Protein AF-I0GQN7-F1 (afdb_monomer)

pLDDT: mean 83.89, std 15.62, range [39.12, 98.06]

Solvent-accessible surface area (backbone atoms only — not comparable to full-atom values): 8721 Å² total; per-residue (Å²): 138,59,74,72,65,68,74,66,80,77,70,80,84,76,88,72,72,71,72,84,53,97,81,41,78,46,45,59,64,88,86,49,89,78,50,41,60,55,49,78,48,79,46,69,90,89,56,67,31,42,35,43,33,34,42,44,45,28,67,90,69,40,58,35,39,40,36,38,39,33,71,89,59,29,36,41,36,38,39,43,93,87,50,68,46,29,30,40,38,60,52,66,59,52,55,56,45,52,52,50,45,52,54,52,46,62,57,28,75,81,49,97,55,82,71,50,54,53,71,54,54,48,52,44,54,30,50,51,74,69,38,90,75,46,40,78,37,72,83,53,42,53,74,76,67,78,111

Secondary structure (DSSP, 8-state):
--HHHHHTS-------PPP--TT-TTB--TT-TTTT--EEEEE-SSS-EEEEEEEEEETTTEEEEEEEEESSSEEEEEE-SS-EEEEEE-HHHHHHHHHHHHHHH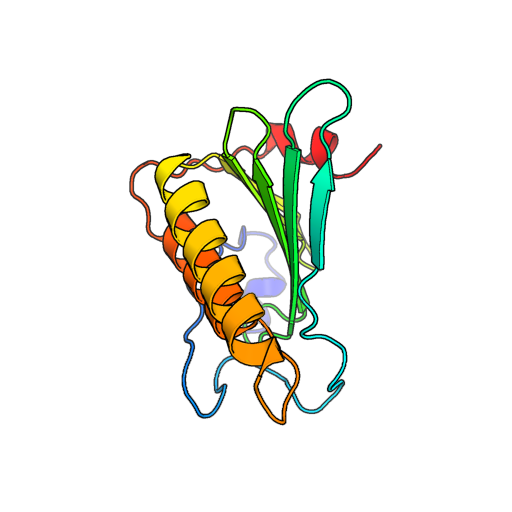HHHTTSSS----HHHHHHHHHHHHH-TT-EE-GGGHHHHTT-

Structure (mmCIF, N/CA/C/O backbone):
data_AF-I0GQN7-F1
#
_entry.id   AF-I0GQN7-F1
#
loop_
_atom_site.group_PDB
_atom_site.id
_atom_site.type_symbol
_atom_site.label_atom_id
_atom_site.label_alt_id
_atom_site.label_comp_id
_atom_site.label_asym_id
_atom_site.label_entity_id
_atom_site.label_seq_id
_atom_site.pdbx_PDB_ins_code
_atom_site.Cartn_x
_atom_site.Cartn_y
_atom_site.Cartn_z
_atom_site.occupancy
_atom_site.B_iso_or_equiv
_atom_site.auth_seq_id
_atom_site.auth_comp_id
_atom_site.auth_asym_id
_atom_site.auth_atom_id
_atom_site.pdbx_PDB_model_num
ATOM 1 N N . MET A 1 1 ? 13.159 10.608 -17.998 1.00 51.84 1 MET A N 1
ATOM 2 C CA . MET A 1 1 ? 13.855 11.377 -16.950 1.00 51.84 1 MET A CA 1
ATOM 3 C C . MET A 1 1 ? 15.295 11.462 -17.385 1.00 51.84 1 MET A C 1
ATOM 5 O O . MET A 1 1 ? 15.905 10.419 -17.587 1.00 51.84 1 MET A O 1
ATOM 9 N N . THR A 1 2 ? 15.768 12.663 -17.674 1.00 46.19 2 THR A N 1
ATOM 10 C CA . THR A 1 2 ? 17.133 12.861 -18.175 1.00 46.19 2 THR A CA 1
ATOM 11 C C . THR A 1 2 ? 18.057 13.182 -17.007 1.00 46.19 2 THR A C 1
ATOM 13 O O . THR A 1 2 ? 17.631 13.815 -16.044 1.00 46.19 2 THR A O 1
ATOM 16 N N . ASP A 1 3 ? 19.319 12.759 -17.069 1.00 52.78 3 ASP A N 1
ATOM 17 C CA . ASP A 1 3 ? 20.287 12.993 -15.985 1.00 52.78 3 ASP A CA 1
ATOM 18 C C . ASP A 1 3 ? 20.503 14.489 -15.681 1.00 52.78 3 ASP A C 1
ATOM 20 O O . ASP A 1 3 ? 20.799 14.855 -14.547 1.00 52.78 3 ASP A O 1
ATOM 24 N N . LYS A 1 4 ? 20.199 15.373 -16.641 1.00 44.47 4 LYS A N 1
ATOM 25 C CA . LYS A 1 4 ? 20.192 16.834 -16.458 1.00 44.47 4 LYS A CA 1
ATOM 26 C C . LYS A 1 4 ? 19.166 17.346 -15.443 1.00 44.47 4 LYS A C 1
ATOM 28 O O . LYS A 1 4 ? 19.406 18.365 -14.806 1.00 44.47 4 LYS A O 1
ATOM 33 N N . GLU A 1 5 ? 18.034 16.665 -15.275 1.00 48.88 5 GLU A N 1
ATOM 34 C CA . GLU A 1 5 ? 17.009 17.057 -14.292 1.00 48.88 5 GLU A CA 1
ATOM 35 C C . GLU A 1 5 ? 17.429 16.679 -12.858 1.00 48.88 5 GLU A C 1
ATOM 37 O O . GLU A 1 5 ? 16.918 17.250 -11.897 1.00 48.88 5 GLU A O 1
ATOM 42 N N . ARG A 1 6 ? 18.393 15.753 -12.708 1.00 52.97 6 ARG A N 1
ATOM 43 C CA . ARG A 1 6 ? 18.952 15.309 -11.419 1.00 52.97 6 ARG A CA 1
ATOM 44 C C . ARG A 1 6 ? 20.040 16.249 -10.886 1.00 52.97 6 ARG A C 1
ATOM 46 O O . ARG A 1 6 ? 20.152 16.403 -9.676 1.00 52.97 6 ARG A O 1
ATOM 53 N N . GLU A 1 7 ? 20.815 16.890 -11.764 1.00 47.41 7 GLU A N 1
ATOM 54 C CA . GLU A 1 7 ? 21.956 17.744 -11.379 1.00 47.41 7 GLU A CA 1
ATOM 55 C C . GLU A 1 7 ? 21.563 19.148 -10.887 1.00 47.41 7 GLU A C 1
ATOM 57 O O . GLU A 1 7 ? 22.337 19.789 -10.182 1.00 47.41 7 GLU A O 1
ATOM 62 N N . LEU A 1 8 ? 20.360 19.636 -11.211 1.00 44.16 8 LEU A N 1
ATOM 63 C CA . LEU A 1 8 ? 19.967 21.022 -10.922 1.00 44.16 8 LEU A CA 1
ATOM 64 C C . LEU A 1 8 ? 19.328 21.253 -9.544 1.00 44.16 8 LEU A C 1
ATOM 66 O O . LEU A 1 8 ? 19.007 22.392 -9.237 1.00 44.16 8 LEU A O 1
ATOM 70 N N . GLY A 1 9 ? 19.130 20.234 -8.699 1.00 44.03 9 GLY A N 1
ATOM 71 C CA . GLY A 1 9 ? 18.643 20.422 -7.318 1.00 44.03 9 GLY A CA 1
ATOM 72 C C . GLY A 1 9 ? 17.252 21.072 -7.170 1.00 44.03 9 GLY A C 1
ATOM 73 O O . GLY A 1 9 ? 16.878 21.457 -6.068 1.00 44.03 9 GLY A O 1
ATOM 74 N N . VAL A 1 10 ? 16.486 21.200 -8.260 1.00 47.00 10 VAL A N 1
ATOM 75 C CA . VAL A 1 10 ? 15.198 21.928 -8.317 1.00 47.00 10 VAL A CA 1
ATOM 76 C C . VAL A 1 10 ? 13.980 20.991 -8.299 1.00 47.00 10 VAL A C 1
ATOM 78 O O . VAL A 1 10 ? 12.847 21.450 -8.191 1.00 47.00 10 VAL A O 1
ATOM 81 N N . TYR A 1 11 ? 14.169 19.671 -8.376 1.00 49.16 11 TYR A N 1
ATOM 82 C CA . TYR A 1 11 ? 13.048 18.733 -8.445 1.00 49.16 11 TYR A CA 1
ATOM 83 C C . TYR A 1 11 ? 12.820 18.020 -7.111 1.00 49.16 11 TYR A C 1
ATOM 85 O O . TYR A 1 11 ? 13.586 17.133 -6.740 1.00 49.16 11 TYR A O 1
ATOM 93 N N . GLU A 1 12 ? 11.736 18.366 -6.413 1.00 57.78 12 GLU A N 1
ATOM 94 C CA . GLU A 1 12 ? 11.161 17.480 -5.403 1.00 57.78 12 GLU A CA 1
ATOM 95 C C . GLU A 1 12 ? 10.415 16.349 -6.128 1.00 57.78 12 GLU A C 1
ATOM 97 O O . GLU A 1 12 ? 9.414 16.614 -6.802 1.00 57.78 12 GLU A O 1
ATOM 102 N N . PRO A 1 13 ? 10.884 15.089 -6.061 1.00 67.62 13 PRO A N 1
ATOM 103 C CA . PRO A 1 13 ? 10.232 14.013 -6.785 1.00 67.62 13 PRO A CA 1
ATOM 104 C C . PRO A 1 13 ? 8.844 13.753 -6.204 1.00 67.62 13 PRO A C 1
ATOM 106 O O . PRO A 1 13 ? 8.716 13.253 -5.093 1.00 67.62 13 PRO A O 1
ATOM 109 N N . VAL A 1 14 ? 7.801 14.058 -6.973 1.00 82.31 14 VAL A N 1
ATOM 110 C CA . VAL A 1 14 ? 6.426 13.681 -6.631 1.00 82.31 14 VAL A CA 1
ATOM 111 C C . VAL A 1 14 ? 6.222 12.211 -6.992 1.00 82.31 14 VAL A C 1
ATOM 113 O O . VAL A 1 14 ? 6.471 11.790 -8.129 1.00 82.31 14 VAL A O 1
ATOM 116 N N . LEU A 1 15 ? 5.777 11.418 -6.020 1.00 90.81 15 LEU A N 1
ATOM 117 C CA . LEU A 1 15 ? 5.411 10.025 -6.248 1.00 90.81 15 LEU A CA 1
ATOM 118 C C . LEU A 1 15 ? 4.180 9.936 -7.155 1.00 90.81 15 LEU A C 1
ATOM 120 O O . LEU A 1 15 ? 3.227 10.697 -7.008 1.00 90.81 15 LEU A O 1
ATOM 124 N N . LYS A 1 16 ? 4.205 8.999 -8.104 1.00 92.88 16 LYS A N 1
ATOM 125 C CA . LYS A 1 16 ? 3.111 8.755 -9.047 1.00 92.88 16 LYS A CA 1
ATOM 126 C C . LYS A 1 16 ? 2.655 7.303 -8.952 1.00 92.88 16 LYS A C 1
ATOM 128 O O . LYS A 1 16 ? 3.470 6.445 -8.607 1.00 92.88 16 LYS A O 1
ATOM 133 N N . PRO A 1 17 ? 1.391 7.016 -9.307 1.00 95.44 17 PRO A N 1
ATOM 134 C CA . PRO A 1 17 ? 0.908 5.649 -9.408 1.00 95.44 17 PRO A CA 1
ATOM 135 C C . PRO A 1 17 ? 1.802 4.782 -10.302 1.00 95.44 17 PRO A C 1
ATOM 137 O O . PRO A 1 17 ? 2.308 5.236 -11.330 1.00 95.44 17 PRO A O 1
ATOM 140 N N . ILE A 1 18 ? 1.983 3.529 -9.902 1.00 93.75 18 ILE A N 1
ATOM 141 C CA . ILE A 1 18 ? 2.792 2.533 -10.602 1.00 93.75 18 ILE A CA 1
ATOM 142 C C . ILE A 1 18 ? 1.854 1.641 -11.415 1.00 93.75 18 ILE A C 1
ATOM 144 O O . ILE A 1 18 ? 0.886 1.106 -10.876 1.00 93.75 18 ILE A O 1
ATOM 148 N N . LEU A 1 19 ? 2.143 1.453 -12.702 1.00 92.62 19 LEU A N 1
ATOM 149 C CA . LEU A 1 19 ? 1.415 0.491 -13.527 1.00 92.62 19 LEU A CA 1
ATOM 150 C C . LEU A 1 19 ? 1.679 -0.935 -13.021 1.00 92.62 19 LEU A C 1
ATOM 152 O O . LEU A 1 19 ? 2.833 -1.338 -12.879 1.00 92.62 19 LEU A O 1
ATOM 156 N N . TYR A 1 20 ? 0.610 -1.688 -12.767 1.00 90.19 20 TYR A N 1
ATOM 157 C CA . TYR A 1 20 ? 0.679 -3.123 -12.514 1.00 90.19 20 TYR A CA 1
ATOM 158 C C . TYR A 1 20 ? 0.046 -3.861 -13.692 1.00 90.19 20 TYR A C 1
ATOM 160 O O . TYR A 1 20 ? -1.154 -3.729 -13.928 1.00 90.19 20 TYR A O 1
ATOM 168 N N . ASP A 1 21 ? 0.857 -4.606 -14.433 1.00 90.00 21 ASP A N 1
ATOM 169 C CA . ASP A 1 21 ? 0.445 -5.459 -15.546 1.00 90.00 21 ASP A CA 1
ATOM 170 C C . ASP A 1 21 ? 1.038 -6.865 -15.375 1.00 90.00 21 ASP A C 1
ATOM 172 O O . ASP A 1 21 ? 1.916 -7.087 -14.536 1.00 90.00 21 ASP A O 1
ATOM 176 N N . GLU A 1 22 ? 0.527 -7.823 -16.147 1.00 84.94 22 GLU A N 1
ATOM 177 C CA . GLU A 1 22 ? 0.939 -9.232 -16.068 1.00 84.94 22 GLU A CA 1
ATOM 178 C C . GLU A 1 22 ? 2.408 -9.452 -16.463 1.00 84.94 22 GLU A C 1
ATOM 180 O O . GLU A 1 22 ? 3.014 -10.431 -16.035 1.00 84.94 22 GLU A O 1
ATOM 185 N N . GLU A 1 23 ? 2.990 -8.533 -17.238 1.00 86.12 23 GLU A N 1
ATOM 186 C CA . GLU A 1 23 ? 4.405 -8.547 -17.631 1.00 86.12 23 GLU A CA 1
ATOM 187 C C . GLU A 1 23 ? 5.320 -7.893 -16.579 1.00 86.12 23 GLU A C 1
ATOM 189 O O . GLU A 1 23 ? 6.543 -7.855 -16.743 1.00 86.12 23 GLU A O 1
ATOM 194 N N . HIS A 1 24 ? 4.733 -7.343 -15.509 1.00 86.38 24 HIS A N 1
ATOM 195 C CA . HIS A 1 24 ? 5.388 -6.536 -14.483 1.00 86.38 24 HIS A CA 1
ATOM 196 C C . HIS A 1 24 ? 6.293 -5.451 -15.079 1.00 86.38 24 HIS A C 1
ATOM 198 O O . HIS A 1 24 ? 7.396 -5.195 -14.586 1.00 86.38 24 HIS A O 1
ATOM 204 N N . SER A 1 25 ? 5.823 -4.779 -16.134 1.00 88.56 25 SER A N 1
ATOM 205 C CA . SER A 1 25 ? 6.623 -3.891 -16.983 1.00 88.56 25 SER A CA 1
ATOM 206 C C . SER A 1 25 ? 7.274 -2.736 -16.213 1.00 88.56 25 SER A C 1
ATOM 208 O O . SER A 1 25 ? 8.363 -2.282 -16.580 1.00 88.56 25 SER A O 1
ATOM 210 N N . ALA A 1 26 ? 6.662 -2.299 -15.107 1.00 90.25 26 ALA A N 1
ATOM 211 C CA . ALA A 1 26 ? 7.159 -1.239 -14.235 1.00 90.25 26 ALA A CA 1
ATOM 212 C C . ALA A 1 26 ? 8.232 -1.692 -13.223 1.00 90.25 26 ALA A C 1
ATOM 214 O O . ALA A 1 26 ? 8.792 -0.847 -12.515 1.00 90.25 26 ALA A O 1
ATOM 215 N N . PHE A 1 27 ? 8.544 -2.988 -13.147 1.00 89.25 27 PHE A N 1
ATOM 216 C CA . PHE A 1 27 ? 9.387 -3.574 -12.105 1.00 89.25 27 PHE A CA 1
ATOM 217 C C . PHE A 1 27 ? 10.676 -4.196 -12.656 1.00 89.25 27 PHE A C 1
ATOM 219 O O . PHE A 1 27 ? 10.739 -4.689 -13.780 1.00 89.25 27 PHE A O 1
ATOM 226 N N . ASN A 1 28 ? 11.721 -4.182 -11.831 1.00 87.19 28 ASN A N 1
ATOM 227 C CA . ASN A 1 28 ? 12.981 -4.885 -12.056 1.00 87.19 28 ASN A CA 1
ATOM 228 C C . ASN A 1 28 ? 12.993 -6.156 -11.200 1.00 87.19 28 ASN A C 1
ATOM 230 O O . ASN A 1 28 ? 13.543 -6.168 -10.101 1.00 87.19 28 ASN A O 1
ATOM 234 N N . LEU A 1 29 ? 12.334 -7.213 -11.688 1.00 77.50 29 LEU A N 1
ATOM 235 C CA . LEU A 1 29 ? 12.150 -8.453 -10.921 1.00 77.50 29 LEU A CA 1
ATOM 236 C C . LEU A 1 29 ? 13.353 -9.410 -10.961 1.00 77.50 29 LEU A C 1
ATOM 238 O O . LEU A 1 29 ? 13.458 -10.305 -10.126 1.00 77.50 29 LEU A O 1
ATOM 242 N N . TRP A 1 30 ? 14.257 -9.207 -11.920 1.00 63.25 30 TRP A N 1
ATOM 243 C CA . TRP A 1 30 ? 15.327 -10.144 -12.271 1.00 63.25 30 TRP A CA 1
ATOM 244 C C . TRP A 1 30 ? 16.408 -10.315 -11.197 1.00 63.25 30 TRP A C 1
ATOM 246 O O . TRP A 1 30 ? 17.061 -11.353 -11.171 1.00 63.25 30 TRP A O 1
ATOM 256 N N . ASP A 1 31 ? 16.566 -9.348 -10.289 1.00 56.53 31 ASP A N 1
ATOM 257 C CA . ASP A 1 31 ? 17.689 -9.356 -9.347 1.00 56.53 31 ASP A CA 1
ATOM 258 C C . ASP A 1 31 ? 17.410 -10.082 -8.026 1.00 56.53 31 ASP A C 1
ATOM 260 O O . ASP A 1 31 ? 18.363 -10.436 -7.343 1.00 56.53 31 ASP A O 1
ATOM 264 N N . ASN A 1 32 ? 16.153 -10.322 -7.626 1.00 54.16 32 ASN A N 1
ATOM 265 C CA . ASN A 1 32 ? 15.851 -10.979 -6.345 1.00 54.16 32 ASN A CA 1
ATOM 266 C C . ASN A 1 32 ? 14.393 -11.459 -6.252 1.00 54.16 32 ASN A C 1
ATOM 268 O O . ASN A 1 32 ? 13.502 -10.697 -5.869 1.00 54.16 32 ASN A O 1
ATOM 272 N N . PHE A 1 33 ? 14.162 -12.754 -6.471 1.00 51.28 33 PHE A N 1
ATOM 273 C CA . PHE A 1 33 ? 12.850 -13.393 -6.285 1.00 51.28 33 PHE A CA 1
ATOM 274 C C . PHE A 1 33 ? 12.282 -13.270 -4.854 1.00 51.28 33 PHE A C 1
ATOM 276 O O . PHE A 1 33 ? 11.080 -13.419 -4.669 1.00 51.28 33 PHE A O 1
ATOM 283 N N . TYR A 1 34 ? 13.119 -12.950 -3.860 1.00 51.56 34 TYR A N 1
ATOM 284 C CA . TYR A 1 34 ? 12.751 -12.833 -2.441 1.00 51.56 34 TYR A CA 1
ATOM 285 C C . TYR A 1 34 ? 12.419 -11.399 -1.978 1.00 51.56 34 TYR A C 1
ATOM 287 O O . TYR A 1 34 ? 12.164 -11.179 -0.799 1.00 51.56 34 TYR A O 1
ATOM 295 N N . LEU A 1 35 ? 12.461 -10.390 -2.861 1.00 52.78 35 LEU A N 1
ATOM 296 C CA . LEU A 1 35 ? 12.254 -8.983 -2.466 1.00 52.78 35 LEU A CA 1
ATOM 297 C C . LEU A 1 35 ? 10.795 -8.503 -2.520 1.00 52.78 35 LEU A C 1
ATOM 299 O O . LEU A 1 35 ? 10.546 -7.346 -2.182 1.00 52.78 35 LEU A O 1
ATOM 303 N N . PHE A 1 36 ? 9.852 -9.358 -2.917 1.00 61.44 36 PHE A N 1
ATOM 304 C CA . PHE A 1 36 ? 8.425 -9.011 -3.021 1.00 61.44 36 PHE A CA 1
ATOM 305 C C . PHE A 1 36 ? 7.621 -9.367 -1.781 1.00 61.44 36 PHE A C 1
ATOM 307 O O . PHE A 1 36 ? 6.430 -9.075 -1.741 1.00 61.44 36 PHE A O 1
ATOM 314 N N . ASP A 1 37 ? 8.259 -9.985 -0.789 1.00 73.06 37 ASP A N 1
ATOM 315 C CA . ASP A 1 37 ? 7.563 -10.424 0.405 1.00 73.06 37 ASP A CA 1
ATOM 316 C C . ASP A 1 37 ? 6.983 -9.218 1.134 1.00 73.06 37 ASP A C 1
ATOM 318 O O . ASP A 1 37 ? 7.680 -8.300 1.583 1.00 73.06 37 ASP A O 1
ATOM 322 N N . SER A 1 38 ? 5.663 -9.237 1.232 1.00 88.31 38 SER A N 1
ATOM 323 C CA . SER A 1 38 ? 4.912 -8.283 2.012 1.00 88.31 38 SER A CA 1
ATOM 324 C C . SER A 1 38 ? 4.726 -8.818 3.427 1.00 88.31 38 SER A C 1
ATOM 326 O O . SER A 1 38 ? 4.279 -9.946 3.640 1.00 88.31 38 SER A O 1
ATOM 328 N N . ILE A 1 39 ? 5.046 -7.990 4.416 1.00 90.50 39 ILE A N 1
ATOM 329 C CA . ILE A 1 39 ? 4.966 -8.344 5.831 1.00 90.50 39 ILE A CA 1
ATOM 330 C C . ILE A 1 39 ? 3.758 -7.633 6.429 1.00 90.50 39 ILE A C 1
ATOM 332 O O . ILE A 1 39 ? 3.678 -6.406 6.410 1.00 90.50 39 ILE A O 1
ATOM 336 N N . LEU A 1 40 ? 2.826 -8.411 6.981 1.00 92.56 40 LEU A N 1
ATOM 337 C CA . LEU A 1 40 ? 1.717 -7.900 7.779 1.00 92.56 40 LEU A CA 1
ATOM 338 C C . LEU A 1 40 ? 1.993 -8.159 9.263 1.00 92.56 40 LEU A C 1
ATOM 340 O O . LEU A 1 40 ? 2.079 -9.309 9.687 1.00 92.56 40 LEU A O 1
ATOM 344 N N . VAL A 1 41 ? 2.089 -7.088 10.046 1.00 92.69 41 VAL A N 1
ATOM 345 C CA . VAL A 1 41 ? 2.220 -7.124 11.506 1.00 92.69 41 VAL A CA 1
ATOM 346 C C . VAL A 1 41 ? 0.936 -6.585 12.131 1.00 92.69 41 VAL A C 1
ATOM 348 O O . VAL A 1 41 ? 0.452 -5.518 11.745 1.00 92.69 41 VAL A O 1
ATOM 351 N N . ILE A 1 42 ? 0.387 -7.331 13.090 1.00 90.75 42 ILE A N 1
ATOM 352 C CA . ILE A 1 42 ? -0.809 -6.967 13.854 1.00 90.75 42 ILE A CA 1
ATOM 353 C C . ILE A 1 42 ? -0.424 -6.960 15.330 1.00 90.75 42 ILE A C 1
ATOM 355 O O . ILE A 1 42 ? -0.054 -7.997 15.880 1.00 90.75 42 ILE A O 1
ATOM 359 N N . GLU A 1 43 ? -0.507 -5.799 15.971 1.00 87.94 43 GLU A N 1
ATOM 360 C CA . GLU A 1 43 ? -0.161 -5.619 17.381 1.00 87.94 43 GLU A CA 1
ATOM 361 C C . GLU A 1 43 ? -1.372 -5.100 18.152 1.00 87.94 43 GLU A C 1
ATOM 363 O O . GLU A 1 43 ? -2.034 -4.162 17.717 1.00 87.94 43 GLU A O 1
ATOM 368 N N . GLY A 1 44 ? -1.661 -5.705 19.306 1.00 74.81 44 GLY A N 1
ATOM 369 C CA . GLY A 1 44 ? -2.864 -5.401 20.091 1.00 74.81 44 GLY A CA 1
ATOM 370 C C . GLY A 1 44 ? -2.607 -5.056 21.555 1.00 74.81 44 GLY A C 1
ATOM 371 O O . GLY A 1 44 ? -3.531 -5.176 22.348 1.00 74.81 44 GLY A O 1
ATOM 372 N 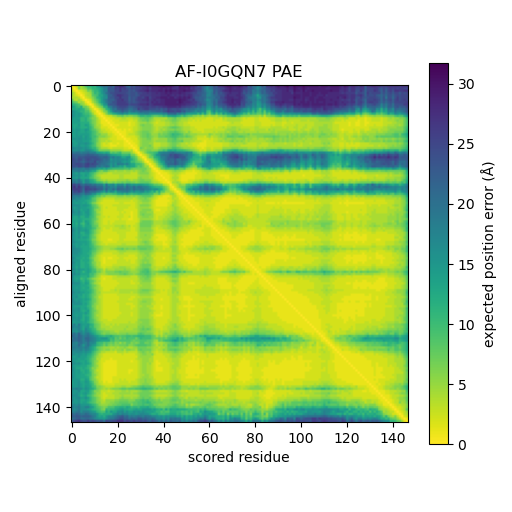N . ARG A 1 45 ? -1.371 -4.693 21.938 1.00 59.03 45 ARG A N 1
ATOM 373 C CA . ARG A 1 45 ? -1.006 -4.522 23.359 1.00 59.03 45 ARG A CA 1
ATOM 374 C C . ARG A 1 45 ? -1.778 -3.390 24.054 1.00 59.03 45 ARG A C 1
ATOM 376 O O . ARG A 1 45 ? -2.292 -3.636 25.133 1.00 59.03 45 ARG A O 1
ATOM 383 N N . ASP A 1 46 ? -1.938 -2.231 23.406 1.00 60.66 46 ASP A N 1
ATOM 384 C CA . ASP A 1 46 ? -2.661 -1.069 23.975 1.00 60.66 46 ASP A CA 1
ATOM 385 C C . ASP A 1 46 ? -3.611 -0.376 22.976 1.00 60.66 46 ASP A C 1
ATOM 387 O O . ASP A 1 46 ? -4.631 0.201 23.350 1.00 60.66 46 ASP A O 1
ATOM 391 N N . LYS A 1 47 ? -3.299 -0.451 21.679 1.00 68.31 47 LYS A N 1
ATOM 392 C CA . LYS A 1 47 ? -4.154 -0.052 20.554 1.00 68.31 47 LYS A CA 1
ATOM 393 C C . LYS A 1 47 ? -3.947 -1.052 19.428 1.00 68.31 47 LYS A C 1
ATOM 395 O O . LYS A 1 47 ? -2.829 -1.535 19.249 1.00 68.31 47 LYS A O 1
ATOM 400 N N . MET A 1 48 ? -5.002 -1.342 18.668 1.00 79.69 48 MET A N 1
ATOM 401 C CA . MET A 1 48 ? -4.878 -2.202 17.495 1.00 79.69 48 MET A CA 1
ATOM 402 C C . MET A 1 48 ? -4.108 -1.477 16.396 1.00 79.69 48 MET A C 1
ATOM 404 O O . MET A 1 48 ? -4.646 -0.590 15.733 1.00 79.69 48 MET A O 1
ATOM 408 N N . THR A 1 49 ? -2.848 -1.870 16.233 1.00 89.44 49 THR A N 1
ATOM 409 C CA . THR A 1 49 ? -1.955 -1.358 15.202 1.00 89.44 49 THR A CA 1
ATOM 410 C C . THR A 1 49 ? -1.811 -2.390 14.096 1.00 89.44 49 THR A C 1
ATOM 412 O O . THR A 1 49 ? -1.432 -3.534 14.351 1.00 89.44 49 THR A O 1
ATOM 415 N N . TYR A 1 50 ? -2.085 -1.982 12.858 1.00 93.31 50 TYR A N 1
ATOM 416 C CA . TYR A 1 50 ? -1.870 -2.810 11.671 1.00 93.31 50 TYR A CA 1
ATOM 417 C C . TYR A 1 50 ? -0.792 -2.174 10.813 1.00 93.31 50 TYR A C 1
ATOM 419 O O . TYR A 1 50 ? -0.902 -1.004 10.452 1.00 93.31 50 TYR A O 1
ATOM 427 N N . THR A 1 51 ? 0.235 -2.943 10.467 1.00 94.75 51 THR A N 1
ATOM 428 C CA . THR A 1 51 ? 1.302 -2.498 9.573 1.00 94.75 51 THR A CA 1
ATOM 429 C C . THR A 1 51 ? 1.462 -3.480 8.426 1.00 94.75 51 THR A C 1
ATOM 431 O O . THR A 1 51 ? 1.779 -4.640 8.665 1.00 94.75 51 THR A O 1
ATOM 434 N N . LEU A 1 52 ? 1.289 -3.012 7.192 1.00 95.75 52 LEU A N 1
ATOM 435 C CA . LEU A 1 52 ? 1.620 -3.763 5.982 1.00 95.75 52 LEU A CA 1
ATOM 436 C C . LEU A 1 52 ? 2.821 -3.100 5.310 1.00 95.75 52 LEU A C 1
ATOM 438 O O . LEU A 1 52 ? 2.734 -1.938 4.924 1.00 95.75 52 LEU A O 1
ATOM 442 N N . SER A 1 53 ? 3.929 -3.815 5.154 1.00 94.56 53 SER A N 1
ATOM 443 C CA . SER A 1 53 ? 5.132 -3.304 4.495 1.00 94.56 53 SER A CA 1
ATOM 444 C C . SER A 1 53 ? 5.577 -4.186 3.339 1.00 94.56 53 SER A C 1
ATOM 446 O O . SER A 1 53 ? 5.306 -5.381 3.321 1.00 94.56 53 SER A O 1
ATOM 448 N N . SER A 1 54 ? 6.249 -3.587 2.357 1.00 93.00 54 SER A N 1
ATOM 449 C CA . SER A 1 54 ? 6.800 -4.296 1.201 1.00 93.00 54 SER A CA 1
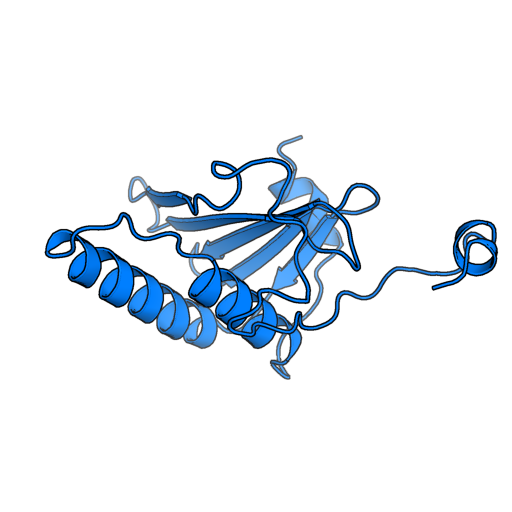ATOM 450 C C . SER A 1 54 ? 7.923 -3.498 0.548 1.00 93.00 54 SER A C 1
ATOM 452 O O . SER A 1 54 ? 7.966 -2.267 0.623 1.00 93.00 54 SER A O 1
ATOM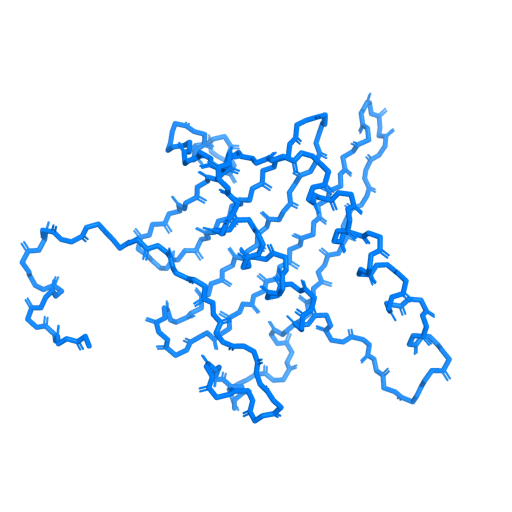 454 N N . CYS A 1 55 ? 8.801 -4.200 -0.160 1.00 91.19 55 CYS A N 1
ATOM 455 C CA . CYS A 1 55 ? 9.797 -3.614 -1.047 1.00 91.19 55 CYS A CA 1
ATOM 456 C C . CYS A 1 55 ? 9.323 -3.735 -2.506 1.00 91.19 55 CYS A C 1
ATOM 458 O O . CYS A 1 55 ? 9.029 -4.826 -2.980 1.00 91.19 55 CYS A O 1
ATOM 460 N N . LEU A 1 56 ? 9.257 -2.619 -3.232 1.00 90.62 56 LEU A N 1
ATOM 461 C CA . LEU A 1 56 ? 8.891 -2.567 -4.647 1.00 90.62 56 LEU A CA 1
ATOM 462 C C . LEU A 1 56 ? 10.124 -2.160 -5.474 1.00 90.62 56 LEU A C 1
ATOM 464 O O . LEU A 1 56 ? 10.521 -0.991 -5.431 1.00 90.62 56 LEU A O 1
ATOM 468 N N . PRO A 1 57 ? 10.767 -3.074 -6.222 1.00 88.56 57 PRO A N 1
ATOM 469 C CA . PRO A 1 57 ? 11.877 -2.738 -7.109 1.00 88.56 57 PRO A CA 1
ATOM 470 C C . PRO A 1 57 ? 11.331 -2.156 -8.417 1.00 88.56 57 PRO A C 1
ATOM 472 O O . PRO A 1 57 ? 11.125 -2.858 -9.402 1.00 88.56 57 PRO A O 1
ATOM 475 N N . THR A 1 58 ? 11.050 -0.858 -8.422 1.00 88.00 58 THR A N 1
ATOM 476 C CA . THR A 1 58 ? 10.485 -0.160 -9.583 1.00 88.00 58 THR A CA 1
ATOM 477 C C . THR A 1 58 ? 11.576 0.316 -10.541 1.00 88.00 58 THR A C 1
ATOM 479 O O . THR A 1 58 ? 12.670 0.696 -10.121 1.00 88.00 58 THR A O 1
ATOM 482 N N . LYS A 1 59 ? 11.265 0.380 -11.838 1.00 88.25 59 LYS A N 1
ATOM 483 C CA . LYS A 1 59 ? 12.142 1.001 -12.845 1.00 88.25 59 LYS A CA 1
ATOM 484 C C . LYS A 1 59 ? 12.238 2.515 -12.672 1.00 88.25 59 LYS A C 1
ATOM 486 O O . LYS A 1 59 ? 13.307 3.089 -12.849 1.00 88.25 59 LYS A O 1
ATOM 491 N N . ALA A 1 60 ? 11.122 3.158 -12.327 1.00 85.88 60 ALA A N 1
ATOM 492 C CA . ALA A 1 60 ? 11.026 4.614 -12.260 1.00 85.88 60 ALA A CA 1
ATOM 493 C C . ALA A 1 60 ? 11.735 5.213 -11.035 1.00 85.88 60 ALA A C 1
ATOM 495 O O . ALA A 1 60 ? 12.345 6.275 -11.143 1.00 85.88 60 ALA A O 1
ATOM 496 N N . TYR A 1 61 ? 11.663 4.537 -9.885 1.00 84.25 61 TYR A N 1
ATOM 497 C CA . TYR A 1 61 ? 12.136 5.072 -8.604 1.00 84.25 61 TYR A CA 1
ATOM 498 C C . TYR A 1 61 ? 13.243 4.233 -7.955 1.00 84.25 61 TYR A C 1
ATOM 500 O O . TYR A 1 61 ? 13.711 4.567 -6.866 1.00 84.25 61 TYR A O 1
ATOM 508 N N . GLY A 1 62 ? 13.658 3.135 -8.591 1.00 86.62 62 GLY A N 1
ATOM 509 C CA . GLY A 1 62 ? 14.468 2.112 -7.939 1.00 86.62 62 GLY A CA 1
ATOM 510 C C . GLY A 1 62 ? 13.663 1.383 -6.860 1.00 86.62 62 GLY A C 1
ATOM 511 O O . GLY A 1 62 ? 12.454 1.170 -6.992 1.00 86.62 62 GLY A O 1
ATOM 512 N N . LYS A 1 63 ? 14.333 0.996 -5.772 1.00 87.62 63 LYS A N 1
ATOM 513 C CA . LYS A 1 63 ? 13.705 0.315 -4.634 1.00 87.62 63 LYS A CA 1
ATOM 514 C C . LYS A 1 63 ? 12.874 1.293 -3.795 1.00 87.62 63 LYS A C 1
ATOM 516 O O . LYS A 1 63 ? 13.424 2.185 -3.152 1.00 87.62 63 LYS A O 1
ATOM 521 N N . LEU A 1 64 ? 11.561 1.072 -3.758 1.00 90.81 64 LEU A N 1
ATOM 522 C CA . LEU A 1 64 ? 10.626 1.747 -2.860 1.00 90.81 64 LEU A CA 1
ATOM 523 C C . LEU A 1 64 ? 10.299 0.835 -1.682 1.00 90.81 64 LEU A C 1
ATOM 525 O O . LEU A 1 64 ? 9.762 -0.250 -1.881 1.00 90.81 64 LEU A O 1
ATOM 529 N N . ASN A 1 65 ? 10.572 1.268 -0.455 1.00 92.50 65 ASN A N 1
ATOM 530 C CA . ASN A 1 65 ? 10.054 0.568 0.720 1.00 92.50 65 ASN A CA 1
ATOM 531 C C . ASN A 1 65 ? 8.760 1.259 1.139 1.00 92.50 65 ASN A C 1
ATOM 533 O O . ASN A 1 65 ? 8.790 2.407 1.585 1.00 92.50 65 ASN A O 1
ATOM 537 N N . VAL A 1 66 ? 7.639 0.575 0.948 1.00 94.94 66 VAL A N 1
ATOM 538 C CA . VAL A 1 66 ? 6.305 1.087 1.255 1.00 94.94 66 VAL A CA 1
ATOM 539 C C . VAL A 1 66 ? 5.841 0.472 2.566 1.00 94.94 66 VAL A C 1
ATOM 541 O O . VAL A 1 66 ? 6.034 -0.721 2.799 1.00 94.94 66 VAL A O 1
ATOM 544 N N . LYS A 1 67 ? 5.234 1.286 3.425 1.00 95.81 67 LYS A N 1
ATOM 545 C CA . LYS A 1 67 ? 4.661 0.871 4.702 1.00 95.81 67 LYS A CA 1
ATOM 546 C C . LYS A 1 67 ? 3.323 1.569 4.899 1.00 95.81 67 LYS A C 1
ATOM 548 O O . LYS A 1 67 ? 3.272 2.790 4.980 1.00 95.81 67 LYS A O 1
ATOM 553 N N . PHE A 1 68 ? 2.257 0.796 5.010 1.00 96.94 68 PHE A N 1
ATOM 554 C CA . PHE A 1 68 ? 0.937 1.264 5.411 1.00 96.94 68 PHE A CA 1
ATOM 555 C C . PHE A 1 68 ? 0.752 0.995 6.894 1.00 96.94 68 PHE A C 1
ATOM 557 O O . PHE A 1 68 ? 1.086 -0.091 7.367 1.00 96.94 68 PHE A O 1
ATOM 564 N N . MET A 1 69 ? 0.208 1.962 7.618 1.00 95.31 69 MET A N 1
ATOM 565 C CA . MET A 1 69 ? -0.007 1.882 9.055 1.00 95.31 69 MET A CA 1
ATOM 566 C C . MET A 1 69 ? -1.418 2.324 9.413 1.00 95.31 69 MET A C 1
ATOM 568 O O . MET A 1 69 ? -1.903 3.316 8.877 1.00 95.31 69 MET A O 1
ATOM 572 N N . TYR A 1 70 ? -2.037 1.617 10.351 1.00 94.19 70 TYR A N 1
ATOM 573 C CA . TYR A 1 70 ? -3.278 2.018 10.999 1.00 94.19 70 TYR A CA 1
ATOM 574 C C . TYR A 1 70 ? -3.095 1.985 12.513 1.00 94.19 70 TYR A C 1
ATOM 576 O O . TYR A 1 70 ? -2.760 0.932 13.048 1.00 94.19 70 TYR A O 1
ATOM 584 N N . THR A 1 71 ? -3.321 3.111 13.190 1.00 89.50 71 THR A N 1
ATOM 585 C CA . THR A 1 71 ? -3.212 3.262 14.661 1.00 89.50 71 THR A CA 1
ATOM 586 C C . THR A 1 71 ? -4.452 3.931 15.279 1.00 89.50 71 THR A C 1
ATOM 588 O O . THR A 1 71 ? -4.438 4.357 16.436 1.00 89.50 71 THR A O 1
ATOM 591 N N . GLY A 1 72 ? -5.528 4.031 14.494 1.00 89.00 72 GLY A N 1
ATOM 592 C CA . GLY A 1 72 ? -6.669 4.933 14.689 1.00 89.00 72 GLY A CA 1
ATOM 593 C C . GLY A 1 72 ? -6.829 5.836 13.465 1.00 89.00 72 GLY A C 1
ATOM 594 O O . GLY A 1 72 ? -7.913 5.890 12.880 1.00 89.00 72 GLY A O 1
ATOM 595 N N . ASP A 1 73 ? -5.704 6.394 13.021 1.00 91.31 73 ASP A N 1
ATOM 596 C CA . ASP A 1 73 ? -5.521 7.093 11.747 1.00 91.31 73 ASP A CA 1
ATOM 597 C C . ASP A 1 73 ? -4.739 6.209 10.763 1.00 91.31 73 ASP A C 1
ATOM 599 O O . ASP A 1 73 ? -4.107 5.228 11.177 1.00 91.31 73 ASP A O 1
ATOM 603 N N . ALA A 1 74 ? -4.802 6.524 9.464 1.00 95.69 74 ALA A N 1
ATOM 604 C CA . ALA A 1 74 ? -4.150 5.748 8.411 1.00 95.69 74 ALA A CA 1
ATOM 605 C C . ALA A 1 74 ? -3.027 6.538 7.728 1.00 95.69 74 ALA A C 1
ATOM 607 O O . ALA A 1 74 ? -3.226 7.661 7.262 1.00 95.69 74 ALA A O 1
ATOM 608 N N . TYR A 1 75 ? -1.852 5.911 7.641 1.00 96.38 75 TYR A N 1
ATOM 609 C CA . TYR A 1 75 ? -0.651 6.510 7.068 1.00 96.38 75 TYR A CA 1
ATOM 610 C C . TYR A 1 75 ? 0.019 5.601 6.047 1.00 96.38 75 TYR A C 1
ATOM 612 O O . TYR A 1 75 ? 0.046 4.380 6.206 1.00 96.38 75 TYR A O 1
ATOM 620 N N . MET A 1 76 ? 0.594 6.195 5.003 1.00 97.31 76 MET A N 1
ATOM 621 C CA . MET A 1 76 ? 1.480 5.527 4.053 1.00 97.31 76 MET A CA 1
ATOM 622 C C . MET A 1 76 ? 2.842 6.207 4.092 1.00 97.31 76 MET A C 1
ATOM 624 O O . MET A 1 76 ? 2.970 7.378 3.751 1.00 97.31 76 MET A O 1
ATOM 628 N N . GLN A 1 77 ? 3.870 5.456 4.456 1.00 95.62 77 GLN A N 1
ATOM 629 C CA . GLN A 1 77 ? 5.259 5.873 4.369 1.00 95.62 77 GLN A CA 1
ATOM 630 C C . GLN A 1 77 ? 5.911 5.228 3.146 1.00 95.62 77 GLN A C 1
ATOM 632 O O . GLN A 1 77 ? 5.774 4.025 2.918 1.00 95.62 77 GLN A O 1
ATOM 637 N N . VAL A 1 78 ? 6.659 6.016 2.379 1.00 94.69 78 VAL A N 1
ATOM 638 C CA . VAL A 1 78 ? 7.409 5.546 1.211 1.00 94.69 78 VAL A CA 1
ATOM 639 C C . VAL A 1 78 ? 8.848 6.015 1.335 1.00 94.69 78 VAL A C 1
ATOM 641 O O . VAL A 1 78 ? 9.140 7.203 1.220 1.00 94.69 78 VAL A O 1
ATOM 644 N N . LYS A 1 79 ? 9.766 5.080 1.573 1.00 91.75 79 LYS A N 1
ATOM 645 C CA . LYS A 1 79 ? 11.201 5.358 1.648 1.00 91.75 79 LYS A CA 1
ATOM 646 C C . LYS A 1 79 ? 11.856 5.069 0.305 1.00 91.75 79 LYS A C 1
ATOM 648 O O . LYS A 1 79 ? 11.910 3.917 -0.132 1.00 91.75 79 LYS A O 1
ATOM 653 N N . THR A 1 80 ? 12.361 6.131 -0.312 1.00 88.38 80 THR A N 1
ATOM 654 C CA . THR A 1 80 ? 13.218 6.102 -1.504 1.00 88.38 80 THR A CA 1
ATOM 655 C C . THR A 1 80 ? 14.687 6.257 -1.084 1.00 88.38 80 THR A C 1
ATOM 657 O O . THR A 1 80 ? 14.949 6.590 0.076 1.00 88.38 80 THR A O 1
ATOM 660 N N . PRO A 1 81 ? 15.662 6.070 -1.990 1.00 81.00 81 PRO A N 1
ATOM 661 C CA . PRO A 1 81 ? 17.062 6.363 -1.677 1.00 81.00 81 PRO A CA 1
ATOM 662 C C . PRO A 1 81 ? 17.347 7.847 -1.361 1.00 81.00 81 PRO A C 1
ATOM 664 O O . PRO A 1 81 ? 18.379 8.150 -0.773 1.00 81.00 81 PRO A O 1
ATOM 667 N N . TRP A 1 82 ? 16.446 8.764 -1.729 1.00 80.44 82 TRP A N 1
ATOM 668 C CA . TRP A 1 82 ? 16.658 10.220 -1.665 1.00 80.44 82 TRP A CA 1
ATOM 669 C C . TRP A 1 82 ? 15.831 10.907 -0.571 1.00 80.44 82 TRP A C 1
ATOM 671 O O . TRP A 1 82 ? 16.263 11.896 0.011 1.00 80.44 82 TRP A O 1
ATOM 681 N N . ARG A 1 83 ? 14.620 10.405 -0.311 1.00 85.19 83 ARG A N 1
ATOM 682 C CA . ARG A 1 83 ? 13.622 11.019 0.581 1.00 85.19 83 ARG A CA 1
ATOM 683 C C . ARG A 1 83 ? 12.658 9.976 1.141 1.00 85.19 83 ARG A C 1
ATOM 685 O O . ARG A 1 83 ? 12.402 8.944 0.513 1.00 85.19 83 ARG A O 1
ATOM 692 N N . ILE A 1 84 ? 12.092 10.280 2.306 1.00 90.19 84 ILE A N 1
ATOM 693 C CA . ILE A 1 84 ? 10.935 9.580 2.863 1.00 90.19 84 ILE A CA 1
ATOM 694 C C . ILE A 1 84 ? 9.707 10.465 2.661 1.00 90.19 84 ILE A C 1
ATOM 696 O O . ILE A 1 84 ? 9.715 11.632 3.040 1.00 90.19 84 ILE A O 1
ATOM 700 N N . PHE A 1 85 ? 8.663 9.889 2.084 1.00 92.88 85 PHE A N 1
ATOM 701 C CA . PHE A 1 85 ? 7.344 10.499 1.981 1.00 92.88 85 PHE A CA 1
ATOM 702 C C . PHE A 1 85 ? 6.446 9.902 3.050 1.00 92.88 85 PHE A C 1
ATOM 704 O O . PHE A 1 85 ? 6.534 8.702 3.324 1.00 92.88 85 PHE A O 1
ATOM 711 N N . VAL A 1 86 ? 5.583 10.723 3.634 1.00 95.25 86 VAL A N 1
ATOM 712 C CA . VAL A 1 86 ? 4.541 10.274 4.556 1.00 95.25 86 VAL A CA 1
ATOM 713 C C . VAL A 1 86 ? 3.235 10.891 4.103 1.00 95.25 86 VAL A C 1
ATOM 715 O O . VAL A 1 86 ? 3.167 12.097 3.905 1.00 95.25 86 VAL A O 1
ATOM 718 N N . TYR A 1 87 ? 2.212 10.068 3.947 1.00 96.38 87 TYR A N 1
ATOM 719 C CA . TYR A 1 87 ? 0.871 10.490 3.581 1.00 96.38 87 TYR A CA 1
ATOM 720 C C . TYR A 1 87 ? -0.093 10.082 4.675 1.00 96.38 87 TYR A C 1
ATOM 722 O O . TYR A 1 87 ? -0.066 8.934 5.112 1.00 96.38 87 TYR A O 1
ATOM 730 N N . GLU A 1 88 ? -0.947 11.003 5.088 1.00 96.81 88 GLU A N 1
ATOM 731 C CA . GLU A 1 88 ? -2.165 10.703 5.829 1.00 96.81 88 GLU A CA 1
ATOM 732 C C . GLU A 1 88 ? -3.302 10.547 4.820 1.00 96.81 88 GLU A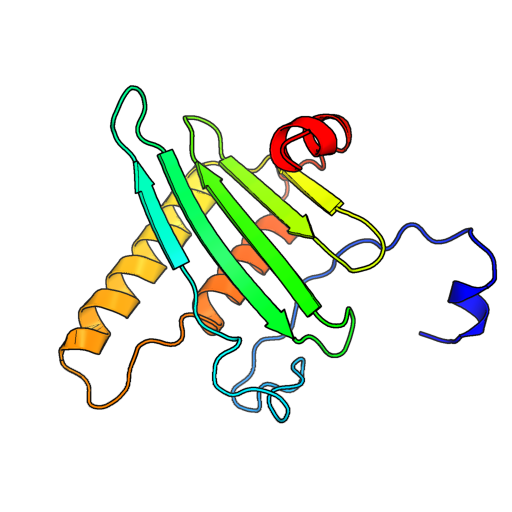 C 1
ATOM 734 O O . GLU A 1 88 ? -3.405 11.328 3.871 1.00 96.81 88 GLU A O 1
ATOM 739 N N . PHE A 1 89 ? -4.123 9.515 4.988 1.00 97.38 89 PHE A N 1
ATOM 740 C CA . PHE A 1 89 ? -5.197 9.214 4.049 1.00 97.38 89 PHE A CA 1
ATOM 741 C C . PHE A 1 89 ? -6.411 8.607 4.749 1.00 97.38 89 PHE A C 1
ATOM 743 O O . PHE A 1 89 ? -6.3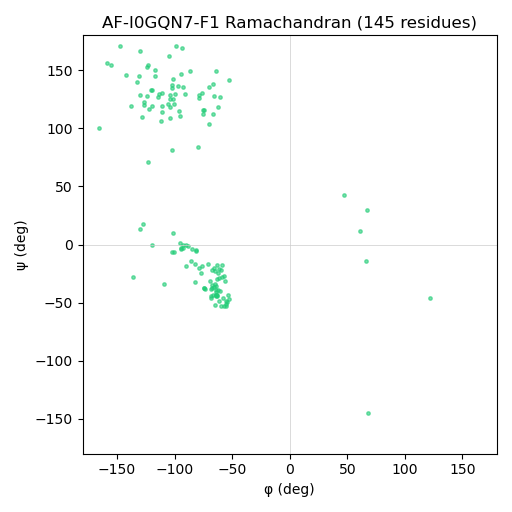74 8.242 5.925 1.00 97.38 89 PHE A O 1
ATOM 750 N N . ASN A 1 90 ? -7.511 8.477 4.010 1.00 96.56 90 ASN A N 1
ATOM 751 C CA . ASN A 1 90 ? -8.756 7.950 4.544 1.00 96.56 90 ASN A CA 1
ATOM 752 C C . ASN A 1 90 ? -8.623 6.514 5.076 1.00 96.56 90 ASN A C 1
ATOM 754 O O . ASN A 1 90 ? -8.250 5.587 4.349 1.00 96.56 90 ASN A O 1
ATOM 758 N N . LYS A 1 91 ? -9.039 6.291 6.325 1.00 95.75 91 LYS A N 1
ATOM 759 C CA . LYS A 1 91 ? -9.057 4.957 6.940 1.00 95.75 91 LYS A CA 1
ATOM 760 C C . LYS A 1 91 ? -9.884 3.927 6.164 1.00 95.75 91 LYS A C 1
ATOM 762 O O . LYS A 1 91 ? -9.562 2.743 6.213 1.00 95.75 91 LYS A O 1
ATOM 767 N N . ASP A 1 92 ? -10.898 4.343 5.411 1.00 96.75 92 ASP A N 1
ATOM 768 C CA . ASP A 1 92 ? -11.726 3.426 4.624 1.00 96.75 92 ASP A CA 1
ATOM 769 C C . ASP A 1 92 ? -10.941 2.816 3.455 1.00 96.75 92 ASP A C 1
ATOM 771 O O . ASP A 1 92 ? -11.144 1.646 3.114 1.00 96.75 92 ASP A O 1
ATOM 775 N N . ILE A 1 93 ? -9.974 3.554 2.893 1.00 97.62 93 ILE A N 1
ATOM 776 C CA . ILE A 1 93 ? -9.022 3.014 1.912 1.00 97.62 93 ILE A CA 1
ATOM 777 C C . ILE A 1 93 ? -8.178 1.930 2.587 1.00 97.62 93 ILE A C 1
ATOM 779 O O . ILE A 1 93 ? -8.026 0.839 2.034 1.00 97.62 93 ILE A O 1
ATOM 783 N N . PHE A 1 94 ? -7.695 2.181 3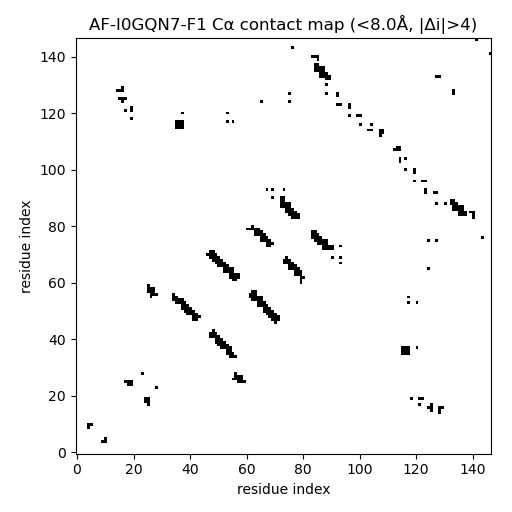.810 1.00 97.06 94 PHE A N 1
ATOM 784 C CA . PHE A 1 94 ? -6.912 1.193 4.553 1.00 97.06 94 PHE A CA 1
ATOM 785 C C . PHE A 1 94 ? -7.715 -0.085 4.780 1.00 97.06 94 PHE A C 1
ATOM 787 O O . PHE A 1 94 ? -7.270 -1.171 4.410 1.00 97.06 94 PHE A O 1
ATOM 794 N N . LEU A 1 95 ? -8.923 0.046 5.334 1.00 95.69 95 LEU A N 1
ATOM 795 C CA . LEU A 1 95 ? -9.812 -1.077 5.626 1.00 95.69 95 LEU A CA 1
ATOM 796 C C . LEU A 1 95 ? -10.128 -1.890 4.367 1.00 95.69 95 LEU A C 1
ATOM 798 O O . LEU A 1 95 ? -10.018 -3.118 4.377 1.00 95.69 95 LEU A O 1
ATOM 802 N N . LYS A 1 96 ? -10.468 -1.222 3.260 1.00 97.69 96 LYS A N 1
ATOM 803 C CA . LYS A 1 96 ? -10.745 -1.883 1.981 1.00 97.69 96 LYS A CA 1
ATOM 804 C C . LYS A 1 96 ? -9.555 -2.726 1.522 1.00 97.69 96 LYS A C 1
ATOM 806 O O . LYS A 1 96 ? -9.721 -3.911 1.225 1.00 97.69 96 LYS A O 1
ATOM 811 N N . HIS A 1 97 ? -8.366 -2.132 1.468 1.00 98.06 97 HIS A N 1
ATOM 812 C CA . HIS A 1 97 ? -7.193 -2.794 0.907 1.00 98.06 97 HIS A CA 1
ATOM 813 C C . HIS A 1 97 ? -6.622 -3.873 1.832 1.00 98.06 97 HIS A C 1
ATOM 815 O O . HIS A 1 97 ? -6.265 -4.946 1.343 1.00 98.06 97 HIS A O 1
ATOM 821 N N . ILE A 1 98 ? -6.625 -3.675 3.156 1.00 96.12 98 ILE A N 1
ATOM 822 C CA . ILE A 1 98 ? -6.146 -4.703 4.088 1.00 96.12 98 ILE A CA 1
ATOM 823 C C . ILE A 1 98 ? -7.063 -5.933 4.102 1.00 96.12 98 ILE A C 1
ATOM 825 O O . ILE A 1 98 ? -6.582 -7.066 4.141 1.00 96.12 98 ILE A O 1
ATOM 829 N N . ILE A 1 99 ? -8.384 -5.744 3.987 1.00 96.19 99 ILE A N 1
ATOM 830 C CA . ILE A 1 99 ? -9.339 -6.854 3.875 1.00 96.19 99 ILE A CA 1
ATOM 831 C C . ILE A 1 99 ? -9.107 -7.637 2.578 1.00 96.19 99 ILE A C 1
ATOM 833 O O . ILE A 1 99 ? -9.128 -8.869 2.603 1.00 96.19 99 ILE A O 1
ATOM 837 N N . ILE A 1 100 ? -8.884 -6.951 1.450 1.00 96.44 100 ILE A N 1
ATOM 838 C CA . ILE A 1 100 ? -8.571 -7.601 0.165 1.00 96.44 100 ILE A CA 1
ATOM 839 C C . ILE A 1 100 ? -7.274 -8.404 0.281 1.00 96.44 100 ILE A C 1
ATOM 841 O O . ILE A 1 100 ? -7.270 -9.588 -0.065 1.00 96.44 100 ILE A O 1
ATOM 845 N N . TYR A 1 101 ? -6.220 -7.797 0.832 1.00 95.69 101 TYR A N 1
ATOM 846 C CA . TYR A 1 101 ? -4.929 -8.441 1.063 1.00 95.69 101 TYR A CA 1
ATOM 847 C C . TYR A 1 101 ? -5.084 -9.724 1.892 1.00 95.69 101 TYR A C 1
ATOM 849 O O . TYR A 1 101 ? -4.700 -10.802 1.443 1.00 95.69 101 TYR A O 1
ATOM 857 N N . MET A 1 102 ? -5.737 -9.651 3.058 1.00 94.50 102 MET A N 1
ATOM 858 C CA . MET A 1 102 ? -5.940 -10.813 3.935 1.00 94.50 102 MET A CA 1
ATOM 859 C C . MET A 1 102 ? -6.806 -11.901 3.282 1.00 94.50 102 MET A C 1
ATOM 861 O O . MET A 1 102 ? -6.513 -13.093 3.413 1.00 94.50 102 MET A O 1
ATOM 865 N N . LYS A 1 103 ? -7.858 -11.525 2.541 1.00 94.38 103 LYS A N 1
ATOM 866 C CA . LYS A 1 103 ? -8.698 -12.481 1.798 1.00 94.38 103 LYS A CA 1
ATOM 867 C C . LYS A 1 103 ? -7.914 -13.194 0.698 1.00 94.38 103 LYS A C 1
ATOM 869 O O . LYS A 1 103 ? -8.066 -14.403 0.538 1.00 94.38 103 LYS A O 1
ATOM 874 N N . LYS A 1 104 ? -7.088 -12.478 -0.070 1.00 92.12 104 LYS A N 1
ATOM 875 C CA . LYS A 1 104 ? -6.250 -13.097 -1.105 1.00 92.12 104 LYS A CA 1
ATOM 876 C C . LYS A 1 104 ? -5.156 -13.967 -0.477 1.00 92.12 104 LYS A C 1
ATOM 878 O O . LYS A 1 104 ? -5.020 -15.114 -0.896 1.00 92.12 104 LYS A O 1
ATOM 883 N N . HIS A 1 105 ? -4.478 -13.502 0.574 1.00 90.88 105 HIS A N 1
ATOM 884 C CA . HIS A 1 105 ? -3.479 -14.283 1.315 1.00 90.88 105 HIS A CA 1
ATOM 885 C C . HIS A 1 105 ? -4.049 -15.614 1.835 1.00 90.88 105 HIS A C 1
ATOM 887 O O . HIS A 1 105 ? -3.513 -16.679 1.542 1.00 90.88 105 HIS A O 1
ATOM 893 N N . THR A 1 106 ? -5.195 -15.582 2.523 1.00 91.62 106 THR A N 1
ATOM 894 C CA . THR A 1 106 ? -5.843 -16.797 3.059 1.00 91.62 106 THR A CA 1
ATOM 895 C C . THR A 1 106 ? -6.332 -17.758 1.973 1.00 91.62 106 THR A C 1
ATOM 897 O O . THR A 1 106 ? -6.269 -18.973 2.156 1.00 91.62 106 THR A O 1
ATOM 900 N N . ARG A 1 107 ? -6.784 -17.259 0.813 1.00 89.94 107 ARG A N 1
ATOM 901 C CA . ARG A 1 107 ? -7.143 -18.117 -0.334 1.00 89.94 107 ARG A CA 1
ATOM 902 C C . ARG A 1 107 ? -5.940 -18.888 -0.884 1.00 89.94 107 ARG A C 1
ATOM 904 O O . ARG A 1 107 ? -6.104 -20.041 -1.277 1.00 89.94 107 ARG A O 1
ATOM 911 N N . HIS A 1 108 ? -4.751 -18.285 -0.876 1.00 88.56 108 HIS A N 1
ATOM 912 C CA . HIS A 1 108 ? -3.527 -18.916 -1.379 1.00 88.56 108 HIS A CA 1
ATOM 913 C C . HIS A 1 108 ? -3.006 -20.045 -0.487 1.00 88.56 108 HIS A C 1
ATOM 915 O O . HIS A 1 108 ? -2.259 -20.884 -0.974 1.00 88.56 108 HIS A O 1
ATOM 921 N N . TRP A 1 109 ? -3.446 -20.157 0.771 1.00 86.75 109 TRP A N 1
ATOM 922 C CA . TRP A 1 109 ? -3.069 -21.284 1.639 1.00 86.75 109 TRP A CA 1
ATOM 923 C C . TRP A 1 109 ? -3.524 -22.646 1.105 1.00 86.75 109 TRP A C 1
ATOM 925 O O . TRP A 1 109 ? -2.980 -23.675 1.489 1.00 86.75 109 TRP A O 1
ATOM 935 N N . LYS A 1 110 ? -4.523 -22.661 0.214 1.00 83.50 110 LYS A N 1
ATOM 936 C CA . LYS A 1 110 ? -4.980 -23.870 -0.488 1.00 83.50 110 LYS A CA 1
ATOM 937 C C . LYS A 1 110 ? -4.288 -24.077 -1.842 1.00 83.50 110 LYS A C 1
ATOM 939 O O . LYS A 1 110 ? -4.604 -25.034 -2.542 1.00 83.50 110 LYS A O 1
ATOM 944 N N . GLY A 1 111 ? -3.422 -23.151 -2.250 1.00 83.75 111 GLY A N 1
ATOM 945 C CA . GLY A 1 111 ? -2.764 -23.134 -3.550 1.00 83.75 111 GLY A CA 1
ATOM 946 C C . GLY A 1 111 ? -1.393 -23.807 -3.541 1.00 83.75 111 GLY A C 1
ATOM 947 O O . GLY A 1 111 ? -0.823 -24.110 -2.499 1.00 83.75 111 GLY A O 1
ATOM 948 N N . LYS A 1 112 ? -0.849 -24.017 -4.744 1.00 83.25 112 LYS A N 1
ATOM 949 C CA . LYS A 1 112 ? 0.498 -24.575 -4.949 1.00 83.25 112 LYS A CA 1
ATOM 950 C C . LYS A 1 112 ? 1.617 -23.552 -4.703 1.00 83.25 112 LYS A C 1
ATOM 952 O O . LYS A 1 112 ? 2.745 -23.944 -4.425 1.00 83.25 112 LYS A O 1
ATOM 957 N N . TYR A 1 113 ? 1.313 -22.262 -4.835 1.00 78.06 113 TYR A N 1
ATOM 958 C CA . TYR A 1 113 ? 2.286 -21.172 -4.770 1.00 78.06 113 TYR A CA 1
ATOM 959 C C . TYR A 1 113 ? 2.001 -20.251 -3.586 1.00 78.06 113 TYR A C 1
ATOM 961 O O . TYR A 1 113 ? 0.840 -20.004 -3.249 1.00 78.06 113 TYR A O 1
ATOM 969 N N . ALA A 1 114 ? 3.073 -19.737 -2.980 1.00 78.38 114 ALA A N 1
ATOM 970 C CA . ALA A 1 114 ? 2.986 -18.748 -1.916 1.00 78.38 114 ALA A CA 1
ATOM 971 C C . ALA A 1 114 ? 2.363 -17.440 -2.431 1.00 78.38 114 ALA A C 1
ATOM 973 O O . ALA A 1 114 ? 2.500 -17.076 -3.599 1.00 78.38 114 ALA A O 1
ATOM 974 N N . PHE A 1 115 ? 1.671 -16.732 -1.543 1.00 84.06 115 PHE A N 1
ATOM 975 C CA . PHE A 1 115 ? 1.105 -15.425 -1.851 1.00 84.06 115 PHE A CA 1
ATOM 976 C C . PHE A 1 115 ? 2.201 -14.358 -1.869 1.00 84.06 115 PHE A C 1
ATOM 978 O O . PHE A 1 115 ? 2.786 -14.077 -0.828 1.00 84.06 115 PHE A O 1
ATOM 985 N N . GLY A 1 116 ? 2.441 -13.749 -3.032 1.00 80.56 116 GLY A N 1
ATOM 986 C CA . GLY A 1 116 ? 3.475 -12.722 -3.193 1.00 80.56 116 GLY A CA 1
ATOM 987 C C . GLY A 1 116 ? 3.046 -11.293 -2.846 1.00 80.56 116 GLY A C 1
ATOM 988 O O . GLY A 1 116 ? 3.899 -10.428 -2.744 1.00 80.56 116 GLY A O 1
ATOM 989 N N . GLY A 1 117 ? 1.748 -10.997 -2.712 1.00 88.56 117 GLY A N 1
ATOM 990 C CA . GLY A 1 117 ? 1.242 -9.691 -2.247 1.00 88.56 117 GLY A CA 1
ATOM 991 C C . GLY A 1 117 ? 1.482 -8.463 -3.140 1.00 88.56 117 GLY A C 1
ATOM 992 O O . GLY A 1 117 ? 0.810 -7.451 -2.938 1.00 88.56 117 GLY A O 1
ATOM 993 N N . LEU A 1 118 ? 2.368 -8.543 -4.138 1.00 89.69 118 LEU A N 1
ATOM 994 C CA . LEU A 1 118 ? 2.814 -7.411 -4.956 1.00 89.69 118 LEU A CA 1
ATOM 995 C C . LEU A 1 118 ? 1.660 -6.636 -5.606 1.00 89.69 118 LEU A C 1
ATOM 997 O O . LEU A 1 118 ? 1.605 -5.416 -5.469 1.00 89.69 118 LEU A O 1
ATOM 1001 N N . GLU A 1 119 ? 0.730 -7.335 -6.266 1.00 91.81 119 GLU A N 1
ATOM 1002 C CA . GLU A 1 119 ? -0.466 -6.726 -6.871 1.00 91.81 119 GLU A CA 1
ATOM 1003 C C . GLU A 1 119 ? -1.224 -5.877 -5.841 1.00 91.81 119 GLU A C 1
ATOM 1005 O O . GLU A 1 119 ? -1.567 -4.724 -6.095 1.00 91.81 119 GLU A O 1
ATOM 1010 N N . GLU A 1 120 ? -1.443 -6.415 -4.640 1.00 94.88 120 GLU A N 1
ATOM 1011 C CA . GLU A 1 120 ? -2.283 -5.756 -3.638 1.00 94.88 120 GLU A CA 1
ATOM 1012 C C . GLU A 1 120 ? -1.594 -4.555 -3.016 1.00 94.88 120 GLU A C 1
ATOM 1014 O O . GLU A 1 120 ? -2.239 -3.539 -2.761 1.00 94.88 120 GLU A O 1
ATOM 1019 N N . VAL A 1 121 ? -0.287 -4.667 -2.785 1.00 95.50 121 VAL A N 1
ATOM 1020 C CA . VAL A 1 121 ? 0.534 -3.569 -2.277 1.00 95.50 121 VAL A CA 1
ATOM 1021 C C . VAL A 1 121 ? 0.561 -2.426 -3.287 1.00 95.50 121 VAL A C 1
ATOM 1023 O O . VAL A 1 121 ? 0.384 -1.273 -2.898 1.00 95.50 121 VAL A O 1
ATOM 1026 N N . VAL A 1 122 ? 0.738 -2.724 -4.578 1.00 95.62 122 VAL A N 1
ATOM 1027 C CA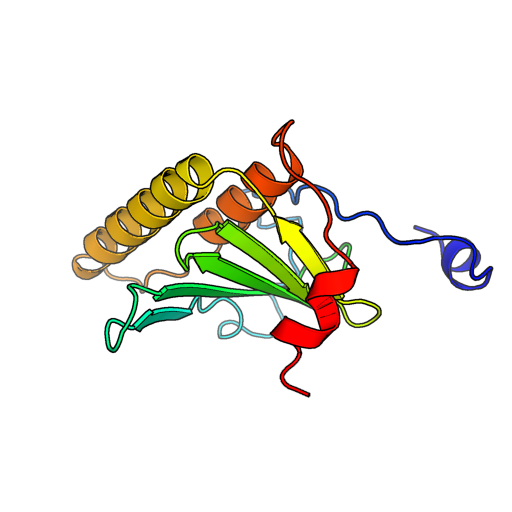 . VAL A 1 122 ? 0.749 -1.710 -5.643 1.00 95.62 122 VAL A CA 1
ATOM 1028 C C . VAL A 1 122 ? -0.629 -1.070 -5.795 1.00 95.62 122 VAL A C 1
ATOM 1030 O O . VAL A 1 122 ? -0.734 0.154 -5.852 1.00 95.62 122 VAL A O 1
ATOM 1033 N N . ASN A 1 123 ? -1.698 -1.868 -5.764 1.00 97.19 123 ASN A N 1
ATOM 1034 C CA . ASN A 1 123 ? -3.068 -1.361 -5.785 1.00 97.19 123 ASN A CA 1
ATOM 1035 C C . ASN A 1 123 ? -3.363 -0.455 -4.585 1.00 97.19 123 ASN A C 1
ATOM 1037 O O . ASN A 1 123 ? -4.018 0.573 -4.741 1.00 97.19 123 ASN A O 1
ATOM 1041 N N . PHE A 1 124 ? -2.879 -0.809 -3.393 1.00 98.00 124 PHE A N 1
ATOM 1042 C CA . PHE A 1 124 ? -3.050 0.009 -2.196 1.00 98.00 124 PHE A CA 1
ATOM 1043 C C . PHE A 1 124 ? -2.252 1.317 -2.294 1.00 98.00 124 PHE A C 1
ATOM 1045 O O . PHE A 1 124 ? -2.804 2.392 -2.079 1.00 98.00 124 PHE A O 1
ATOM 1052 N N . TYR A 1 125 ? -0.991 1.246 -2.719 1.00 97.69 125 TYR A N 1
ATOM 1053 C CA . TYR A 1 125 ? -0.149 2.419 -2.961 1.00 97.69 125 TYR A CA 1
ATOM 1054 C C . TYR A 1 125 ? -0.805 3.393 -3.949 1.00 97.69 125 TYR A C 1
ATOM 1056 O O . TYR A 1 125 ? -0.936 4.584 -3.667 1.00 97.69 125 TYR A O 1
ATOM 1064 N N . ASN A 1 126 ? -1.294 2.875 -5.078 1.00 97.88 126 ASN A N 1
ATOM 1065 C CA . ASN A 1 126 ? -1.973 3.674 -6.092 1.00 97.88 126 ASN A CA 1
ATOM 1066 C C . ASN A 1 126 ? -3.275 4.283 -5.567 1.00 97.88 126 ASN A C 1
ATOM 1068 O O . ASN A 1 126 ? -3.565 5.440 -5.865 1.00 97.88 126 ASN A O 1
ATOM 1072 N N . ALA A 1 127 ? -4.056 3.532 -4.786 1.00 98.06 127 ALA A N 1
ATOM 1073 C CA . ALA A 1 127 ? -5.299 4.029 -4.206 1.00 98.06 127 ALA A CA 1
ATOM 1074 C C . ALA A 1 127 ? -5.056 5.200 -3.247 1.00 98.06 127 ALA A C 1
ATOM 1076 O O . ALA A 1 127 ? -5.815 6.162 -3.274 1.00 98.06 127 ALA A O 1
ATOM 1077 N N . VAL A 1 128 ? -3.980 5.153 -2.455 1.00 97.94 128 VAL A N 1
ATOM 1078 C CA . VAL A 1 128 ? -3.584 6.283 -1.602 1.00 97.94 128 VAL A CA 1
ATOM 1079 C C . VAL A 1 128 ? -3.188 7.485 -2.464 1.00 97.94 128 VAL A C 1
ATOM 1081 O O . VAL A 1 128 ? -3.755 8.557 -2.308 1.00 97.94 128 VAL A O 1
ATOM 1084 N N . LEU A 1 129 ? -2.293 7.320 -3.442 1.00 96.75 129 LEU A N 1
ATOM 1085 C CA . LEU A 1 129 ? -1.832 8.450 -4.267 1.00 96.75 129 LEU A CA 1
ATOM 1086 C C . LEU A 1 129 ? -2.908 9.091 -5.157 1.00 96.75 129 LEU A C 1
ATOM 1088 O O . LEU A 1 129 ? -2.721 10.209 -5.630 1.00 96.75 129 LEU A O 1
ATOM 1092 N N . THR A 1 130 ? -4.000 8.383 -5.439 1.00 96.94 130 THR A N 1
ATOM 1093 C CA . THR A 1 130 ? -5.094 8.877 -6.293 1.00 96.94 130 THR A CA 1
ATOM 1094 C C . THR A 1 130 ? -6.299 9.376 -5.502 1.00 96.94 130 THR A C 1
ATOM 1096 O O . THR A 1 130 ? -7.229 9.929 -6.091 1.00 96.94 130 THR A O 1
ATOM 1099 N N . ALA A 1 131 ? -6.304 9.205 -4.180 1.00 96.69 131 ALA A N 1
ATOM 1100 C CA . ALA A 1 131 ? -7.391 9.662 -3.334 1.00 96.69 131 ALA A CA 1
ATOM 1101 C C . ALA A 1 131 ? -7.332 11.180 -3.114 1.00 96.69 131 ALA A C 1
ATOM 1103 O O . ALA A 1 131 ? -6.307 11.740 -2.736 1.00 96.69 131 ALA A O 1
ATOM 1104 N N . HIS A 1 132 ? -8.472 11.837 -3.335 1.00 92.62 132 HIS A N 1
ATOM 1105 C CA . HIS A 1 132 ? -8.625 13.293 -3.258 1.00 92.62 132 HIS A CA 1
ATOM 1106 C C . HIS A 1 132 ? -8.345 13.894 -1.869 1.00 92.62 132 HIS A C 1
ATOM 1108 O O . HIS A 1 132 ? -8.024 15.073 -1.772 1.00 92.62 132 HIS A O 1
ATOM 1114 N N . ASP A 1 133 ? -8.489 13.101 -0.810 1.00 91.25 133 ASP A N 1
ATOM 1115 C CA . ASP A 1 133 ? -8.309 13.485 0.590 1.00 91.25 133 ASP A CA 1
ATOM 1116 C C . ASP A 1 133 ? -6.955 13.039 1.163 1.00 91.25 133 ASP A C 1
ATOM 1118 O O . ASP A 1 133 ? -6.721 13.149 2.366 1.00 91.25 133 ASP A O 1
ATOM 1122 N N . THR A 1 134 ? -6.044 12.552 0.315 1.00 95.31 134 THR A N 1
ATOM 1123 C CA . THR A 1 134 ? -4.686 12.208 0.739 1.00 95.31 134 THR A CA 1
ATOM 1124 C C . THR A 1 134 ? -3.827 13.456 0.859 1.00 95.31 134 THR A C 1
ATOM 1126 O O . THR A 1 134 ? -3.718 14.253 -0.073 1.00 95.31 134 THR A O 1
ATOM 1129 N N . VAL A 1 135 ? -3.174 13.602 2.009 1.00 94.75 135 VAL A N 1
ATOM 1130 C CA . VAL A 1 135 ? -2.340 14.760 2.333 1.00 94.75 135 VAL A CA 1
ATOM 1131 C C . VAL A 1 135 ? -0.939 14.286 2.685 1.00 94.75 135 VAL A C 1
ATOM 1133 O O . VAL A 1 135 ? -0.767 13.420 3.542 1.00 94.75 135 VAL A O 1
ATOM 1136 N N . GLU A 1 136 ? 0.079 14.857 2.040 1.00 94.06 136 GLU A N 1
ATOM 1137 C CA . GLU A 1 136 ? 1.465 14.632 2.455 1.00 94.06 136 GLU A CA 1
ATOM 1138 C C . GLU A 1 136 ? 1.728 15.329 3.799 1.00 94.06 136 GLU A C 1
ATOM 1140 O O . GLU A 1 136 ? 1.345 16.481 3.998 1.00 94.06 136 GLU A O 1
ATOM 1145 N N . LYS A 1 137 ? 2.399 14.629 4.715 1.00 92.81 137 LYS A N 1
ATOM 1146 C CA . LYS A 1 137 ? 2.735 15.071 6.074 1.00 92.81 137 LYS A CA 1
ATOM 1147 C C . LYS A 1 137 ? 4.251 15.006 6.309 1.00 92.81 137 LYS A C 1
ATOM 1149 O O . LYS A 1 137 ? 4.719 14.117 7.033 1.00 92.81 137 LYS A O 1
ATOM 1154 N N . PRO A 1 138 ? 5.057 15.889 5.686 1.00 86.50 138 PRO A N 1
ATOM 1155 C CA . PRO A 1 138 ? 6.518 15.861 5.805 1.00 86.50 138 PRO A CA 1
ATOM 1156 C C . PRO A 1 138 ? 7.015 15.931 7.256 1.00 86.50 138 PRO A C 1
ATOM 1158 O O . PRO A 1 138 ? 8.036 15.342 7.605 1.00 86.50 138 PRO A O 1
ATOM 1161 N N . GLU A 1 139 ? 6.275 16.608 8.133 1.00 85.44 139 GLU A N 1
ATOM 1162 C CA . GLU A 1 139 ? 6.565 16.737 9.559 1.00 85.44 139 GLU A CA 1
ATOM 1163 C C . GLU A 1 139 ? 6.568 15.395 10.305 1.00 85.44 139 GLU A C 1
ATOM 1165 O O . GLU A 1 139 ? 7.319 15.225 11.268 1.00 85.44 139 GLU A O 1
ATOM 1170 N N . LEU A 1 140 ? 5.794 14.412 9.832 1.00 83.56 140 LEU A N 1
ATOM 1171 C CA . LEU A 1 140 ? 5.711 13.083 10.439 1.00 83.56 140 LEU A CA 1
ATOM 1172 C C . LEU A 1 140 ? 6.867 12.166 10.017 1.00 83.56 140 LEU A C 1
ATOM 1174 O O . LEU A 1 140 ? 7.017 11.076 10.571 1.00 83.56 140 LEU A O 1
ATOM 1178 N N . GLN A 1 141 ? 7.730 12.599 9.089 1.00 79.88 141 GLN A N 1
ATOM 1179 C CA . GLN A 1 141 ? 8.885 11.819 8.636 1.00 79.88 141 GLN A CA 1
ATOM 1180 C C . GLN A 1 141 ? 9.766 11.357 9.805 1.00 79.88 141 GLN A C 1
ATOM 1182 O O . GLN A 1 141 ? 10.177 10.199 9.841 1.00 79.88 141 GLN A O 1
ATOM 1187 N N . LYS A 1 142 ? 1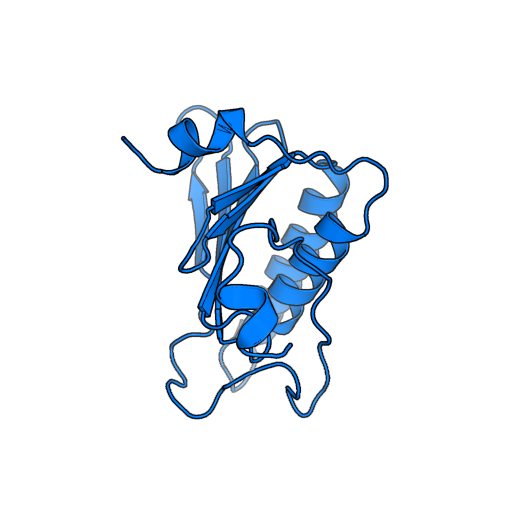0.038 12.243 10.772 1.00 71.50 142 LYS A N 1
ATOM 1188 C CA . LYS A 1 142 ? 10.927 11.955 11.913 1.00 71.50 142 LYS A CA 1
ATOM 1189 C C . LYS A 1 142 ? 10.344 10.905 12.858 1.00 71.50 142 LYS A C 1
ATOM 1191 O O . LYS A 1 142 ? 11.076 10.065 13.364 1.00 71.50 142 LYS A O 1
ATOM 1196 N N . ILE A 1 143 ? 9.023 10.913 13.030 1.00 69.56 143 ILE A N 1
ATOM 1197 C CA . ILE A 1 143 ? 8.309 9.991 13.924 1.00 69.56 143 ILE A CA 1
ATOM 1198 C C . ILE A 1 143 ? 8.422 8.552 13.411 1.00 69.56 143 ILE A C 1
ATOM 1200 O O . ILE A 1 143 ? 8.578 7.618 14.195 1.00 69.56 143 ILE A O 1
ATOM 1204 N N . PHE A 1 144 ? 8.391 8.367 12.090 1.00 65.94 144 PHE A N 1
ATOM 1205 C CA . PHE A 1 144 ? 8.422 7.043 11.472 1.00 65.94 144 PHE A CA 1
ATOM 1206 C C . PHE A 1 144 ? 9.822 6.558 11.054 1.00 65.94 144 PHE A C 1
ATOM 1208 O O . PHE A 1 144 ? 9.946 5.415 10.611 1.00 65.94 144 PHE A O 1
ATOM 1215 N N . ASP A 1 145 ? 10.873 7.374 11.200 1.00 63.66 145 ASP A N 1
ATOM 1216 C CA . ASP A 1 145 ? 12.272 6.974 10.937 1.00 63.66 145 ASP A CA 1
ATOM 1217 C C . ASP A 1 145 ? 12.999 6.467 12.205 1.00 63.66 145 ASP A C 1
ATOM 1219 O O . ASP A 1 145 ? 14.150 6.045 12.130 1.00 63.66 145 ASP A O 1
ATOM 1223 N N . GLY A 1 146 ? 12.319 6.444 13.362 1.00 54.03 146 GLY A N 1
ATOM 1224 C CA . GLY A 1 146 ? 12.804 5.786 14.583 1.00 54.03 146 GLY A CA 1
ATOM 1225 C C . GLY A 1 146 ? 14.045 6.425 15.219 1.00 54.03 146 GLY A C 1
ATOM 1226 O O . GLY A 1 146 ? 14.832 5.708 15.838 1.00 54.03 146 GLY A O 1
ATOM 1227 N N . LYS A 1 147 ? 14.231 7.741 15.056 1.00 39.12 147 LYS A N 1
ATOM 1228 C CA . LYS A 1 147 ? 15.263 8.536 15.739 1.00 39.12 147 LYS A CA 1
ATOM 1229 C C . LYS A 1 147 ? 14.649 9.560 16.679 1.00 39.12 147 LYS A C 1
ATOM 1231 O O . LYS A 1 147 ? 13.674 10.218 16.257 1.00 39.12 147 LYS A O 1
#

Mean predicted aligned error: 7.25 Å

Foldseek 3Di:
DDVVVVPPPPDDDDDAAADDDPVRVFADCPPDVPQLAWDWDFDDPPFTKIKIWGWTCGPVQGTWIWIWMDRPWIWIWIDGPVDIWIKTDDVVLVVVLVVVQVVVQVVCVPPPDHDSCNVSSSVSVNCLSPDPRIDIDRVCRVVVVPD

Radius of gyration: 15.95 Å; Cα contacts (8 Å, |Δi|>4): 221; chains: 1; bounding box: 34×46×42 Å

Sequence (147 aa):
MTDKERELGVYEPVLKPILYDEEHSAFNLWDNFYLFDSILVIEGRDKMTYTLSSCLPTKAYGKLNVKFMYTGDAYMQVKTPWRIFVYEFNKDIFLKHIIIYMKKHTRHWKGKYAFGGLEEVVNFYNAVLTAHDTVEKPELQKIFDGK

Organism: Selenomonas ruminantium subsp. lactilytica (strain NBRC 103574 / TAM6421) (NCBI:txid927704)